Protein AF-X1R7U3-F1 (afdb_monomer)

Radius of gyration: 18.6 Å; Cα contacts (8 Å, |Δi|>4): 69; chains: 1; bounding box: 40×34×44 Å

Structure (mmCIF, N/CA/C/O backbone):
data_AF-X1R7U3-F1
#
_entry.id   AF-X1R7U3-F1
#
loop_
_atom_site.group_PDB
_atom_site.id
_atom_site.type_symbol
_atom_site.label_atom_id
_atom_site.label_alt_id
_atom_site.label_comp_id
_atom_site.label_asym_id
_atom_site.label_entity_id
_atom_site.label_seq_id
_atom_site.pdbx_PDB_ins_code
_atom_site.Cartn_x
_atom_site.Cartn_y
_atom_site.Cartn_z
_atom_site.occupancy
_atom_site.B_iso_or_equiv
_atom_site.auth_seq_id
_atom_site.auth_comp_id
_atom_site.auth_asym_id
_atom_site.auth_atom_id
_atom_site.pdbx_PDB_model_num
ATOM 1 N N . MET A 1 1 ? -15.592 11.706 8.835 1.00 80.25 1 MET A N 1
ATOM 2 C CA . MET A 1 1 ? -15.287 12.297 10.173 1.00 80.25 1 MET A CA 1
ATOM 3 C C . MET A 1 1 ? -15.200 11.174 11.202 1.00 80.25 1 MET A C 1
ATOM 5 O O . MET A 1 1 ? -16.044 10.285 11.188 1.00 80.25 1 MET A O 1
ATOM 9 N N . LEU A 1 2 ? -14.193 11.185 12.085 1.00 89.88 2 LEU A N 1
ATOM 10 C CA . LEU A 1 2 ? -14.013 10.123 13.086 1.00 89.88 2 LEU A CA 1
ATOM 11 C C . LEU A 1 2 ? -15.133 10.136 14.134 1.00 89.88 2 LEU A C 1
ATOM 13 O O . LEU A 1 2 ? -15.460 11.189 14.684 1.00 89.88 2 LEU A O 1
ATOM 17 N N . SER A 1 3 ? -15.659 8.957 14.459 1.00 93.44 3 SER A N 1
ATOM 18 C CA . SER A 1 3 ? -16.586 8.766 15.578 1.00 93.44 3 SER A CA 1
ATOM 19 C C . SER A 1 3 ? -15.886 8.976 16.922 1.00 93.44 3 SER A C 1
ATOM 21 O O . SER A 1 3 ? -14.671 8.800 17.047 1.00 93.44 3 SER A O 1
ATOM 23 N N . ASP A 1 4 ? -16.644 9.289 17.970 1.00 95.94 4 ASP A N 1
ATOM 24 C CA . ASP A 1 4 ? -16.062 9.509 19.301 1.00 95.94 4 ASP A CA 1
ATOM 25 C C . ASP A 1 4 ? -15.414 8.248 19.883 1.00 95.94 4 ASP A C 1
ATOM 27 O O . ASP A 1 4 ? -14.412 8.328 20.596 1.00 95.94 4 ASP A O 1
ATOM 31 N N . LYS A 1 5 ? -15.905 7.068 19.487 1.00 95.31 5 LYS A N 1
ATOM 32 C CA . LYS A 1 5 ? -15.263 5.785 19.786 1.00 95.31 5 LYS A CA 1
ATOM 33 C C . LYS A 1 5 ? -13.885 5.677 19.130 1.00 95.31 5 LYS A C 1
ATOM 35 O O . LYS A 1 5 ? -12.924 5.319 19.808 1.00 95.31 5 LYS A O 1
ATOM 40 N N . GLU A 1 6 ? -13.778 6.006 17.843 1.00 95.44 6 GLU A N 1
ATOM 41 C CA . GLU A 1 6 ? -12.507 5.995 17.103 1.00 95.44 6 GLU A CA 1
ATOM 42 C C . GLU A 1 6 ? -11.520 7.016 17.694 1.00 95.44 6 GLU A C 1
ATOM 44 O O . GLU A 1 6 ? -10.356 6.685 17.923 1.00 95.44 6 GLU A O 1
ATOM 49 N N . LYS A 1 7 ? -11.991 8.220 18.051 1.00 95.94 7 LYS A N 1
ATOM 50 C CA . LYS A 1 7 ? -11.176 9.233 18.747 1.00 95.94 7 LYS A CA 1
ATOM 51 C C . LYS A 1 7 ? -10.677 8.732 20.104 1.00 95.94 7 LYS A C 1
ATOM 53 O O . LYS A 1 7 ? -9.501 8.905 20.420 1.00 95.94 7 LYS A O 1
ATOM 58 N N . LYS A 1 8 ? -11.542 8.101 20.907 1.00 96.75 8 LYS A N 1
ATOM 59 C CA . LYS A 1 8 ? -11.163 7.526 22.209 1.00 96.75 8 LYS A CA 1
ATOM 60 C C . LYS A 1 8 ? -10.116 6.421 22.050 1.00 96.75 8 LYS A C 1
ATOM 62 O O . LYS A 1 8 ? -9.163 6.384 22.821 1.00 96.75 8 LYS A O 1
ATOM 67 N N . GLN A 1 9 ? -10.258 5.563 21.038 1.00 95.44 9 GLN A N 1
ATOM 68 C CA . GLN A 1 9 ? -9.269 4.526 20.729 1.00 95.44 9 GLN A CA 1
ATOM 69 C C . GLN A 1 9 ? -7.916 5.131 20.344 1.00 95.44 9 GLN A C 1
ATOM 71 O O . GLN A 1 9 ? -6.898 4.718 20.892 1.00 95.44 9 GLN A O 1
ATOM 76 N N . LEU A 1 10 ? -7.890 6.144 19.475 1.00 95.81 10 LEU A N 1
ATOM 77 C CA . LEU A 1 10 ? -6.642 6.821 19.102 1.00 95.81 10 LEU A CA 1
ATOM 78 C C . LEU A 1 10 ? -5.954 7.464 20.313 1.00 95.81 10 LEU A C 1
ATOM 80 O O . LEU A 1 10 ? -4.755 7.278 20.493 1.00 95.81 10 LEU A O 1
ATOM 84 N N . LYS A 1 11 ? -6.714 8.137 21.188 1.00 96.25 11 LYS A N 1
ATOM 85 C CA . LYS A 1 11 ? -6.190 8.729 22.434 1.00 96.25 11 LYS A CA 1
ATOM 86 C C . LYS A 1 11 ? -5.645 7.700 23.431 1.00 96.25 11 LYS A C 1
ATOM 88 O O . LYS A 1 11 ? -4.912 8.079 24.334 1.00 96.25 11 LYS A O 1
ATOM 93 N N . SER A 1 12 ? -6.020 6.426 23.305 1.00 96.25 12 SER A N 1
ATOM 94 C CA . SER A 1 12 ? -5.561 5.369 24.215 1.00 96.25 12 SER A CA 1
ATOM 95 C C . SER A 1 12 ? -4.197 4.775 23.846 1.00 96.25 12 SER A C 1
ATOM 97 O O . SER A 1 12 ? -3.618 4.058 24.661 1.00 96.25 12 SER A O 1
ATOM 99 N N . ALA A 1 13 ? -3.684 5.059 22.642 1.00 96.88 13 ALA A N 1
ATOM 100 C CA . ALA A 1 13 ? -2.376 4.585 22.203 1.00 96.88 13 ALA A CA 1
ATOM 101 C C . ALA A 1 13 ? -1.253 5.213 23.039 1.00 96.88 13 ALA A C 1
ATOM 103 O O . ALA A 1 13 ? -1.235 6.426 23.249 1.00 96.88 13 ALA A O 1
ATOM 104 N N . ARG A 1 14 ? -0.295 4.393 23.479 1.00 96.69 14 ARG A N 1
ATOM 105 C CA . ARG A 1 14 ? 0.867 4.833 24.271 1.00 96.69 14 ARG A CA 1
ATOM 106 C C . ARG A 1 14 ? 2.143 4.923 23.443 1.00 96.69 14 ARG A C 1
ATOM 108 O O . ARG A 1 14 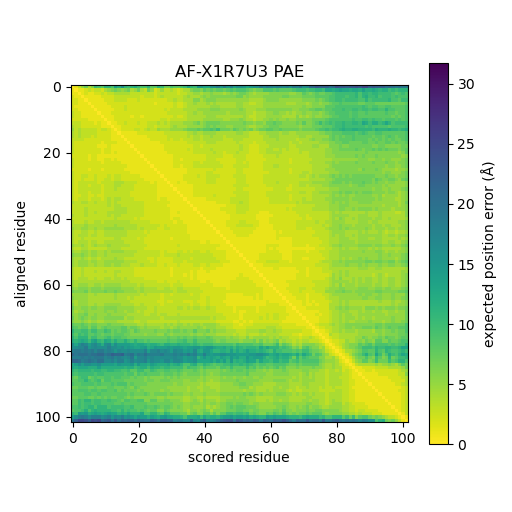? 3.100 5.564 23.861 1.00 96.69 14 ARG A O 1
ATOM 115 N N . THR A 1 15 ? 2.156 4.286 22.274 1.00 98.00 15 THR A N 1
ATOM 116 C CA . THR A 1 15 ? 3.284 4.302 21.336 1.00 98.00 15 THR A CA 1
ATOM 117 C C . THR A 1 15 ? 2.832 4.674 19.930 1.00 98.00 15 THR A C 1
ATOM 119 O O . THR A 1 15 ? 1.669 4.500 19.552 1.00 98.00 15 THR A O 1
ATOM 122 N N . ASP A 1 16 ? 3.773 5.141 19.115 1.00 97.38 16 ASP A N 1
ATOM 123 C CA . ASP A 1 16 ? 3.527 5.445 17.706 1.00 97.38 16 ASP A CA 1
ATOM 124 C C . ASP A 1 16 ? 3.076 4.197 16.921 1.00 97.38 16 ASP A C 1
ATOM 126 O O . ASP A 1 16 ? 2.206 4.278 16.052 1.00 97.38 16 ASP A O 1
ATOM 130 N N . LYS A 1 17 ? 3.615 3.022 17.263 1.00 95.69 17 LYS A N 1
ATOM 131 C CA . LYS A 1 17 ? 3.267 1.730 16.668 1.00 95.69 17 LYS A CA 1
ATOM 132 C C . LYS A 1 17 ? 1.816 1.358 16.949 1.00 95.69 17 LYS A C 1
ATOM 134 O O . L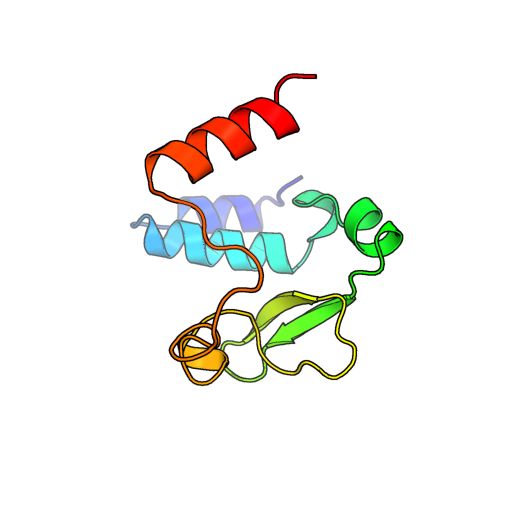YS A 1 17 ? 1.107 0.926 16.038 1.00 95.69 17 LYS A O 1
ATOM 139 N N . GLU A 1 18 ? 1.360 1.540 18.185 1.00 96.88 18 GLU A N 1
ATOM 140 C CA . GLU A 1 18 ? -0.042 1.330 18.556 1.00 96.88 18 GLU A CA 1
ATOM 141 C C . GLU A 1 18 ? -0.958 2.318 17.840 1.00 96.88 18 GLU A C 1
ATOM 143 O O . GLU A 1 18 ? -1.958 1.903 17.250 1.00 96.88 18 GLU A O 1
ATOM 148 N N . LEU A 1 19 ? -0.583 3.599 17.812 1.00 97.56 19 LEU A N 1
ATOM 149 C CA . LEU A 1 19 ? -1.352 4.643 17.141 1.00 97.56 19 LEU A CA 1
ATOM 150 C C . LEU A 1 19 ? -1.532 4.327 15.650 1.00 97.56 19 LEU A C 1
ATOM 152 O O . LEU A 1 19 ? -2.659 4.296 15.150 1.00 97.56 19 LEU A O 1
ATOM 156 N N . LYS A 1 20 ? -0.434 4.003 14.954 1.00 95.12 20 LYS A N 1
ATOM 157 C CA . LYS A 1 20 ? -0.438 3.594 13.540 1.00 95.12 20 LYS A CA 1
ATOM 158 C C . LYS A 1 20 ? -1.299 2.350 13.321 1.00 95.12 20 LYS A C 1
ATOM 160 O O . LYS A 1 20 ? -2.049 2.293 12.348 1.00 95.12 20 LYS A O 1
ATOM 165 N N . LYS A 1 21 ? -1.240 1.362 14.223 1.00 94.94 21 LYS A N 1
ATOM 166 C CA . LYS A 1 21 ? -2.055 0.137 14.137 1.00 94.94 21 LYS A CA 1
ATOM 167 C C . LYS A 1 21 ? -3.552 0.434 14.267 1.00 94.94 21 LYS A C 1
ATOM 169 O O . LYS A 1 21 ? -4.340 -0.076 13.468 1.00 94.94 21 LYS A O 1
ATOM 174 N N . ILE A 1 22 ? -3.945 1.262 15.237 1.00 96.19 22 ILE A N 1
ATOM 175 C CA . ILE A 1 22 ? -5.344 1.671 15.437 1.00 96.19 22 ILE A CA 1
ATOM 176 C C . ILE A 1 22 ? -5.832 2.457 14.221 1.00 96.19 22 ILE A C 1
ATOM 178 O O . ILE A 1 22 ? -6.859 2.108 13.635 1.00 96.19 22 ILE A O 1
ATOM 182 N N . PHE A 1 23 ? -5.069 3.463 13.790 1.00 95.81 23 PHE A N 1
ATOM 183 C CA . PHE A 1 23 ? -5.440 4.291 12.648 1.00 95.81 23 PHE A CA 1
ATOM 184 C C . PHE A 1 23 ? -5.543 3.481 11.351 1.00 95.81 23 PHE A C 1
ATOM 186 O O . PHE A 1 23 ? -6.517 3.627 10.617 1.00 95.81 23 PHE A O 1
ATOM 193 N N . LYS A 1 24 ? -4.619 2.540 11.109 1.00 93.75 24 LYS A N 1
ATOM 194 C CA . LYS A 1 24 ? -4.689 1.620 9.962 1.00 93.75 24 LYS A CA 1
ATOM 195 C C . LYS A 1 24 ? -6.000 0.833 9.942 1.00 93.75 24 LYS A C 1
ATOM 197 O O . LYS A 1 24 ? -6.584 0.670 8.873 1.00 93.75 24 LYS A O 1
ATOM 202 N N . SER A 1 25 ? -6.475 0.359 11.096 1.00 94.31 25 SER A N 1
ATOM 203 C CA . SER A 1 25 ? -7.758 -0.351 11.206 1.00 94.31 25 SER A CA 1
ATOM 204 C C . SER A 1 25 ? -8.943 0.553 10.853 1.00 94.31 25 SER A C 1
ATOM 206 O O . SER A 1 25 ? -9.811 0.153 10.079 1.00 94.31 25 SER A O 1
ATOM 208 N N . ILE A 1 26 ? -8.946 1.790 11.356 1.00 95.31 26 ILE A N 1
ATOM 209 C CA . ILE A 1 26 ? -9.982 2.792 11.060 1.00 95.31 26 ILE A CA 1
ATOM 210 C C . ILE A 1 26 ? -10.010 3.107 9.559 1.00 95.31 26 ILE A C 1
ATOM 212 O O . ILE A 1 26 ? -11.040 2.923 8.908 1.00 95.31 26 ILE A O 1
ATOM 216 N N . ALA A 1 27 ? -8.863 3.489 8.994 1.00 95.25 27 ALA A N 1
ATOM 217 C CA . ALA A 1 27 ? -8.744 3.841 7.582 1.00 95.25 27 ALA A CA 1
ATOM 218 C C . ALA A 1 27 ? -9.076 2.660 6.655 1.00 95.25 27 ALA A C 1
ATOM 220 O O . ALA A 1 27 ? -9.648 2.838 5.583 1.00 95.25 27 ALA A O 1
ATOM 221 N N . SER A 1 28 ? -8.795 1.428 7.088 1.00 94.12 28 SER A N 1
ATOM 222 C CA . SER A 1 28 ? -9.150 0.226 6.326 1.00 94.12 28 SER A CA 1
ATOM 223 C C . SER A 1 28 ? -10.659 -0.023 6.249 1.00 94.12 28 SER A C 1
ATOM 225 O O . SER A 1 28 ? -11.112 -0.604 5.261 1.00 94.12 28 SER A O 1
ATOM 227 N N . LYS A 1 29 ? -11.440 0.395 7.252 1.00 94.25 29 LYS A N 1
ATOM 228 C CA . LYS A 1 29 ? -12.905 0.236 7.250 1.00 94.25 29 LYS A CA 1
ATOM 229 C C . LYS A 1 29 ? -13.605 1.261 6.365 1.00 94.25 29 LYS A C 1
ATOM 231 O O . LYS A 1 29 ? -14.640 0.942 5.793 1.00 94.25 29 LYS A O 1
ATOM 236 N N . LYS A 1 30 ? -13.043 2.466 6.252 1.00 94.88 30 LYS A N 1
ATOM 237 C CA . LYS A 1 30 ? -13.637 3.599 5.527 1.00 94.88 30 LYS A CA 1
ATOM 238 C C . LYS A 1 30 ? -12.648 4.169 4.499 1.00 94.88 30 LYS A C 1
ATOM 240 O O . LYS A 1 30 ? -12.287 5.334 4.601 1.00 94.88 30 LYS A O 1
ATOM 245 N N . PRO A 1 31 ? -12.149 3.370 3.540 1.00 95.75 31 PRO A N 1
ATOM 246 C CA . PRO A 1 31 ? -11.031 3.779 2.686 1.00 95.75 31 PRO A CA 1
ATOM 247 C C . PRO A 1 31 ? -11.336 5.034 1.856 1.00 95.75 31 PRO A C 1
ATOM 249 O O . PRO A 1 31 ? -10.439 5.843 1.656 1.00 95.75 31 PRO A O 1
ATOM 252 N N . ASP A 1 32 ? -12.591 5.220 1.448 1.00 96.19 32 ASP A N 1
ATOM 253 C CA . ASP A 1 32 ? -13.057 6.362 0.654 1.00 96.19 32 ASP A CA 1
ATOM 254 C C . ASP A 1 32 ? -12.976 7.696 1.428 1.00 96.19 32 ASP A C 1
ATOM 256 O O . ASP A 1 32 ? -12.920 8.753 0.814 1.00 96.19 32 ASP A O 1
ATOM 260 N N . GLU A 1 33 ? -12.908 7.672 2.768 1.00 95.94 33 GLU A N 1
ATOM 261 C CA . GLU A 1 33 ? -12.701 8.884 3.581 1.00 95.94 33 GLU A CA 1
ATOM 262 C C . GLU A 1 33 ? -11.221 9.284 3.714 1.00 95.94 33 GLU A C 1
ATOM 264 O O . GLU A 1 33 ? -10.930 10.401 4.137 1.00 95.94 33 GLU A O 1
ATOM 269 N N . PHE A 1 34 ? -10.281 8.381 3.412 1.00 95.50 34 PHE A N 1
ATOM 270 C CA . PHE A 1 34 ? -8.848 8.582 3.688 1.00 95.50 34 PHE A CA 1
ATOM 271 C C . PHE A 1 34 ? -7.955 8.496 2.449 1.00 95.50 34 PHE A C 1
ATOM 273 O O . PHE A 1 34 ? -6.796 8.902 2.509 1.00 95.50 34 PHE A O 1
ATOM 280 N N . PHE A 1 35 ? -8.458 7.942 1.349 1.00 95.44 35 PHE A N 1
ATOM 281 C CA . PHE A 1 35 ? -7.698 7.701 0.129 1.00 95.44 35 PHE A CA 1
ATOM 282 C C . PHE A 1 35 ? -8.535 8.072 -1.105 1.00 95.44 35 PHE A C 1
ATOM 284 O O . PHE A 1 35 ? -9.760 7.971 -1.047 1.00 95.44 35 PHE A O 1
ATOM 291 N N . PRO A 1 36 ? -7.894 8.423 -2.237 1.00 96.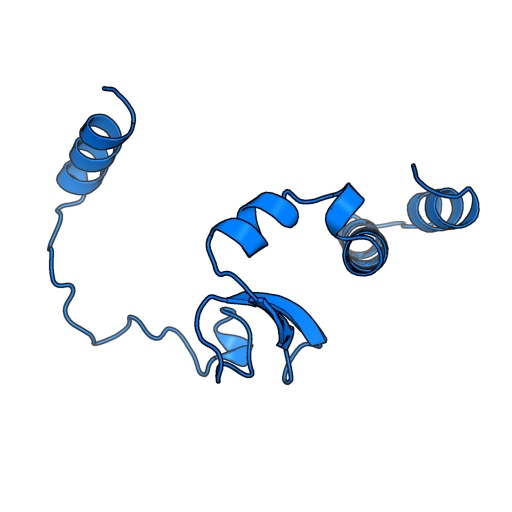75 36 PRO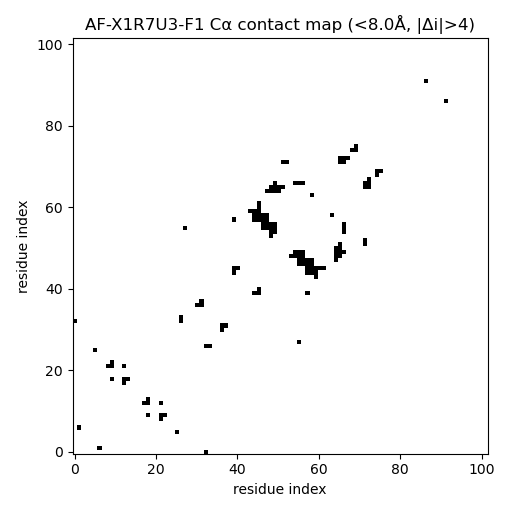 A N 1
ATOM 292 C CA . PRO A 1 36 ? -8.563 8.718 -3.509 1.00 96.75 36 PRO A CA 1
ATOM 293 C C . PRO A 1 36 ? -9.032 7.422 -4.189 1.00 96.75 36 PRO A C 1
ATOM 295 O O . PRO A 1 36 ? -8.510 6.966 -5.209 1.00 96.75 36 PRO A O 1
ATOM 298 N N . THR A 1 37 ? -9.954 6.716 -3.543 1.00 97.50 37 THR A N 1
ATOM 299 C CA . THR A 1 37 ? -10.368 5.378 -3.971 1.00 97.50 37 THR A CA 1
ATOM 300 C C . THR A 1 37 ? -11.165 5.404 -5.262 1.00 97.50 37 THR A C 1
ATOM 302 O O . THR A 1 37 ? -11.124 4.427 -6.010 1.00 97.50 37 THR A O 1
ATOM 305 N N . GLN A 1 38 ? -11.862 6.505 -5.543 1.00 97.81 38 GLN A N 1
ATOM 306 C CA . GLN A 1 38 ? -12.591 6.663 -6.788 1.00 97.81 38 GLN A CA 1
ATOM 307 C C . GLN A 1 38 ? -11.631 6.789 -7.969 1.00 97.81 38 GLN A C 1
ATOM 309 O O . GLN A 1 38 ? -11.804 6.096 -8.968 1.00 97.81 38 GLN A O 1
ATOM 314 N N . GLU A 1 39 ? -10.575 7.583 -7.827 1.00 98.25 39 GLU A N 1
ATOM 315 C CA . GLU A 1 39 ? -9.515 7.730 -8.821 1.00 98.25 39 GLU A CA 1
ATOM 316 C C . GLU A 1 39 ? -8.807 6.394 -9.047 1.00 98.25 39 GLU A C 1
ATOM 318 O O . GLU A 1 39 ? -8.626 5.978 -10.188 1.00 98.25 39 GLU A O 1
ATOM 323 N N . LEU A 1 40 ? -8.481 5.664 -7.974 1.00 98.12 40 LEU A N 1
ATOM 324 C CA . LEU A 1 40 ? -7.886 4.328 -8.079 1.00 98.12 40 LEU A CA 1
ATOM 325 C C . LEU A 1 40 ? -8.782 3.365 -8.869 1.00 98.12 40 LEU A C 1
ATOM 327 O O . LEU A 1 40 ? -8.296 2.678 -9.769 1.00 98.12 40 LEU A O 1
ATOM 331 N N . ARG A 1 41 ? -10.088 3.339 -8.579 1.00 98.06 41 ARG A N 1
ATOM 332 C CA . ARG A 1 41 ? -11.059 2.526 -9.328 1.00 98.06 41 ARG A CA 1
ATOM 333 C C . ARG A 1 41 ? -11.139 2.951 -10.795 1.00 98.06 41 ARG A C 1
ATOM 335 O O . ARG A 1 41 ? -11.107 2.086 -11.666 1.00 98.06 41 ARG A O 1
ATOM 342 N N . ASN A 1 42 ? -11.176 4.255 -11.070 1.00 98.31 42 ASN A N 1
ATOM 343 C CA . ASN A 1 42 ? -11.204 4.803 -12.431 1.00 98.31 42 ASN A CA 1
ATOM 344 C C . ASN A 1 42 ? -9.930 4.447 -13.220 1.00 98.31 42 ASN A C 1
ATOM 346 O O . ASN A 1 42 ? -10.000 4.189 -14.417 1.00 98.31 42 ASN A O 1
ATOM 350 N N . LEU A 1 43 ? -8.781 4.359 -12.544 1.00 98.12 43 LEU A N 1
ATOM 351 C CA . LEU A 1 43 ? -7.505 3.901 -13.105 1.00 98.12 43 LEU A CA 1
ATOM 352 C C . LEU A 1 43 ? -7.402 2.364 -13.229 1.00 98.12 43 LEU A C 1
ATOM 354 O O . LEU A 1 43 ? -6.343 1.841 -13.572 1.00 98.12 43 LEU A O 1
ATOM 358 N N . GLY A 1 44 ? -8.475 1.622 -12.935 1.00 98.06 44 GLY A N 1
ATOM 359 C CA . GLY A 1 44 ? -8.530 0.163 -13.071 1.00 98.06 44 GLY A CA 1
ATOM 360 C C . GLY A 1 44 ? -7.919 -0.616 -11.904 1.00 98.06 44 GLY A C 1
ATOM 361 O O . GLY A 1 44 ? -7.714 -1.828 -12.011 1.00 98.06 44 GLY A O 1
ATOM 362 N N . TYR A 1 45 ? -7.627 0.039 -10.779 1.00 98.31 45 TYR A N 1
ATOM 363 C CA . TYR A 1 45 ? -7.165 -0.656 -9.583 1.00 98.31 45 TYR A CA 1
ATOM 364 C C . TYR A 1 45 ? -8.326 -1.314 -8.840 1.00 98.31 45 TYR A C 1
ATOM 366 O O . TYR A 1 45 ? -9.397 -0.744 -8.635 1.00 98.31 45 TYR A O 1
ATOM 374 N N . ILE A 1 46 ? -8.056 -2.514 -8.343 1.00 97.88 46 ILE A N 1
ATOM 375 C CA . ILE A 1 46 ? -8.966 -3.327 -7.548 1.00 97.88 46 ILE A CA 1
ATOM 376 C C . ILE A 1 46 ? -8.406 -3.407 -6.132 1.00 97.88 46 ILE A C 1
ATOM 378 O O . ILE A 1 46 ? -7.230 -3.727 -5.927 1.00 97.88 46 ILE A O 1
ATOM 382 N N . ARG A 1 47 ? -9.254 -3.134 -5.140 1.00 97.56 47 ARG A N 1
ATOM 383 C CA . ARG A 1 47 ? -8.906 -3.300 -3.729 1.00 97.56 47 ARG A CA 1
ATOM 384 C C . ARG A 1 47 ? -9.052 -4.765 -3.330 1.00 97.56 47 ARG A C 1
ATOM 386 O O . ARG A 1 47 ? -10.129 -5.337 -3.472 1.00 97.56 47 ARG A O 1
ATOM 393 N N . LYS A 1 48 ? -7.991 -5.363 -2.793 1.00 97.62 48 LYS A N 1
ATOM 394 C CA . LYS A 1 48 ? -7.954 -6.761 -2.341 1.00 97.62 48 LYS A CA 1
ATOM 395 C C . LYS A 1 48 ? -7.456 -6.859 -0.902 1.00 97.62 48 LYS A C 1
ATOM 397 O O . LYS A 1 48 ? -6.879 -5.913 -0.366 1.00 97.62 48 LYS A O 1
ATOM 402 N N . HIS A 1 49 ? -7.689 -8.009 -0.282 1.00 97.19 49 HIS A N 1
ATOM 403 C CA . HIS A 1 49 ? -7.205 -8.351 1.051 1.00 97.19 49 HIS A CA 1
ATOM 404 C C . HIS A 1 49 ? -6.078 -9.379 0.922 1.00 97.19 49 HIS A C 1
ATOM 406 O O . HIS A 1 49 ? -6.254 -10.401 0.265 1.00 97.19 49 HIS A O 1
ATOM 412 N N . CYS A 1 50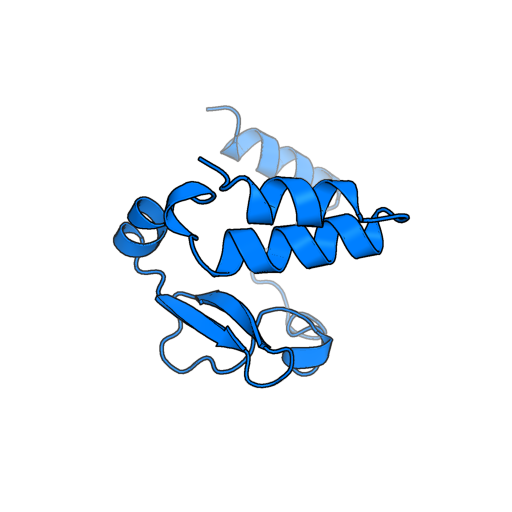 ? -4.908 -9.089 1.490 1.00 97.56 50 CYS A N 1
ATOM 413 C CA . CYS A 1 50 ? -3.741 -9.964 1.397 1.00 97.56 50 CYS A CA 1
ATOM 414 C C . CYS A 1 50 ? -3.962 -11.254 2.195 1.00 97.56 50 CYS A C 1
ATOM 416 O O . CYS A 1 50 ? -4.214 -11.187 3.397 1.00 97.56 50 CYS A O 1
ATOM 418 N N . GLU A 1 51 ? -3.786 -12.411 1.558 1.00 97.94 51 GLU A N 1
ATOM 419 C CA . GLU A 1 51 ? -3.918 -13.723 2.215 1.00 97.94 51 GLU A CA 1
ATOM 420 C C . GLU A 1 51 ? -2.833 -13.982 3.282 1.00 97.94 51 GLU A C 1
ATOM 422 O O . GLU A 1 51 ? -3.066 -14.732 4.221 1.00 97.94 51 GLU A O 1
ATOM 427 N N . CYS A 1 52 ? -1.667 -13.329 3.187 1.00 97.50 52 CYS A N 1
ATOM 428 C CA . CYS A 1 52 ? -0.552 -13.521 4.123 1.00 97.50 52 CYS A CA 1
ATOM 429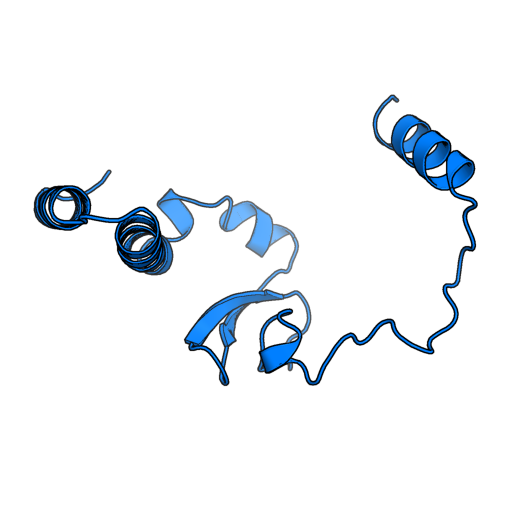 C C . CYS A 1 52 ? -0.645 -12.621 5.369 1.00 97.50 52 CYS A C 1
ATOM 431 O O . CYS A 1 52 ? -0.556 -13.095 6.497 1.00 97.50 52 CYS A O 1
ATOM 433 N N . CYS A 1 53 ? -0.827 -11.308 5.185 1.00 94.88 53 CYS A N 1
ATOM 434 C CA . CYS A 1 53 ? -0.740 -10.331 6.281 1.00 94.88 53 CYS A CA 1
ATOM 435 C C . CYS A 1 53 ? -2.060 -9.621 6.603 1.00 94.88 53 CYS A C 1
ATOM 437 O O . CYS A 1 53 ? -2.081 -8.714 7.436 1.00 94.88 53 CYS A O 1
ATOM 439 N N . SER A 1 54 ? -3.152 -9.985 5.922 1.00 94.44 54 SER A N 1
ATOM 440 C CA . SER A 1 54 ? -4.482 -9.376 6.081 1.00 94.44 54 SER A CA 1
ATOM 441 C C . SER A 1 54 ? -4.545 -7.860 5.832 1.00 94.44 54 SER A C 1
ATOM 443 O O . SER A 1 54 ? -5.512 -7.182 6.175 1.00 94.44 54 SER A O 1
ATOM 445 N N . ALA A 1 55 ? -3.507 -7.272 5.234 1.00 94.12 55 ALA A N 1
ATOM 446 C CA . ALA A 1 55 ? -3.545 -5.878 4.820 1.00 94.12 55 ALA A CA 1
ATOM 447 C C . ALA A 1 55 ? -4.388 -5.726 3.548 1.00 94.12 55 ALA A C 1
ATOM 449 O O . ALA A 1 55 ? -4.266 -6.518 2.612 1.00 94.12 55 ALA A O 1
ATOM 450 N N . TYR A 1 56 ? -5.190 -4.664 3.484 1.00 96.75 56 TYR A N 1
ATOM 451 C CA . TYR A 1 56 ? -5.787 -4.236 2.224 1.00 96.75 56 TYR A CA 1
ATOM 452 C C . TYR A 1 56 ? -4.717 -3.638 1.310 1.00 96.75 56 TYR A C 1
ATOM 454 O O . TYR A 1 56 ? -3.844 -2.902 1.773 1.00 96.75 56 TYR A O 1
ATOM 462 N N . PHE A 1 57 ? -4.801 -3.927 0.017 1.00 96.94 57 PHE A N 1
ATOM 463 C CA . PHE A 1 57 ? -3.910 -3.380 -1.002 1.00 96.94 57 PHE A CA 1
ATOM 464 C C . PHE A 1 57 ? -4.669 -3.137 -2.307 1.00 96.94 57 PHE A C 1
ATOM 466 O O . PHE A 1 57 ? -5.740 -3.702 -2.523 1.00 96.94 57 PHE A O 1
ATOM 473 N N . TRP A 1 58 ? -4.113 -2.293 -3.168 1.00 97.50 58 TRP A N 1
ATOM 474 C CA . TRP A 1 58 ? -4.661 -1.997 -4.488 1.00 97.50 58 TRP A CA 1
ATOM 475 C C . TRP A 1 58 ? -3.784 -2.629 -5.562 1.00 97.50 58 TRP A C 1
ATOM 477 O O . TRP A 1 58 ? -2.557 -2.624 -5.455 1.00 97.50 58 TRP A O 1
ATOM 487 N N . THR A 1 59 ? -4.401 -3.207 -6.586 1.00 97.81 59 THR A N 1
ATOM 488 C CA . THR A 1 59 ? -3.678 -3.836 -7.692 1.00 97.81 59 THR A CA 1
ATOM 489 C C . THR A 1 59 ? -4.495 -3.795 -8.973 1.00 97.81 59 THR A C 1
ATOM 491 O O . THR A 1 59 ? -5.714 -3.913 -8.934 1.00 97.81 59 THR A O 1
ATOM 494 N N . THR A 1 60 ? -3.825 -3.676 -10.113 1.00 97.81 60 THR A N 1
ATOM 495 C CA . THR A 1 60 ? -4.426 -3.882 -11.439 1.00 97.81 60 THR A CA 1
ATOM 496 C C . THR A 1 60 ? -4.423 -5.363 -11.853 1.00 97.81 60 THR A C 1
ATOM 498 O O . THR A 1 60 ? -5.062 -5.741 -12.830 1.00 97.81 60 THR A O 1
ATOM 501 N N . ILE A 1 61 ? -3.729 -6.233 -11.104 1.00 97.31 61 ILE A N 1
ATOM 502 C CA . ILE A 1 61 ? -3.588 -7.663 -11.406 1.00 97.31 61 ILE A CA 1
ATOM 503 C C . ILE A 1 61 ? -4.720 -8.439 -10.726 1.00 97.31 61 ILE A C 1
ATOM 505 O O . ILE A 1 61 ? -4.695 -8.657 -9.511 1.00 97.31 61 ILE A O 1
ATOM 509 N N . LYS A 1 62 ? -5.699 -8.897 -11.516 1.00 96.31 62 LYS A N 1
ATOM 510 C CA . LYS A 1 62 ? -6.907 -9.584 -11.021 1.00 96.31 62 LYS A CA 1
ATOM 511 C C . LYS A 1 62 ? -6.598 -10.803 -10.154 1.00 96.31 62 LYS A C 1
ATOM 513 O O . LYS A 1 62 ? -7.192 -10.938 -9.087 1.00 96.31 62 LYS A O 1
ATOM 518 N N . ASP A 1 63 ? -5.616 -11.616 -10.530 1.00 96.88 63 ASP A N 1
ATOM 519 C CA . ASP A 1 63 ? -5.318 -12.883 -9.843 1.00 96.88 63 ASP A CA 1
ATOM 520 C C . ASP A 1 63 ? -4.330 -12.744 -8.679 1.00 96.88 63 ASP A C 1
ATOM 522 O O . ASP A 1 63 ? -4.020 -13.714 -7.989 1.00 96.88 63 ASP A O 1
ATOM 526 N N . ARG A 1 64 ? -3.846 -11.529 -8.394 1.00 96.44 64 ARG A N 1
ATOM 527 C CA . ARG A 1 64 ? -2.884 -11.311 -7.310 1.00 96.44 64 ARG A CA 1
ATOM 528 C C . ARG A 1 64 ? -3.533 -11.540 -5.942 1.00 96.44 64 ARG A C 1
ATOM 530 O O . ARG A 1 64 ? -4.494 -10.858 -5.593 1.00 96.44 64 ARG A O 1
ATOM 537 N N . LYS A 1 65 ? -2.992 -12.473 -5.156 1.00 97.44 65 LYS A N 1
ATOM 538 C CA . LYS A 1 65 ? -3.520 -12.875 -3.833 1.00 97.44 65 LYS A CA 1
ATOM 539 C C . LYS A 1 65 ? -2.835 -12.197 -2.640 1.00 97.44 65 LYS A C 1
ATOM 541 O O . LYS A 1 65 ? -3.415 -12.049 -1.567 1.00 97.44 65 LYS A O 1
ATOM 546 N N . VAL A 1 66 ? -1.601 -11.742 -2.840 1.00 97.81 66 VAL A N 1
ATOM 547 C CA . VAL A 1 66 ? -0.746 -11.155 -1.800 1.00 97.81 66 VAL A CA 1
ATOM 548 C C . VAL A 1 66 ? -0.341 -9.725 -2.146 1.00 97.81 66 VAL A C 1
ATOM 550 O O . VAL A 1 66 ? -0.303 -9.341 -3.318 1.00 97.81 66 VAL A O 1
ATOM 553 N N . CYS A 1 67 ? -0.022 -8.923 -1.131 1.00 96.38 67 CYS A N 1
ATOM 554 C CA . CYS A 1 67 ? 0.417 -7.541 -1.317 1.00 96.38 67 CYS A CA 1
ATOM 555 C C . CYS A 1 67 ? 1.837 -7.449 -1.924 1.00 96.38 67 CYS A C 1
ATOM 557 O O . CYS A 1 67 ? 2.405 -8.433 -2.401 1.00 96.38 67 CYS A O 1
ATOM 559 N N . GLY A 1 68 ? 2.392 -6.236 -1.982 1.00 93.00 68 GLY A N 1
ATOM 560 C CA . GLY A 1 68 ? 3.742 -5.960 -2.495 1.00 93.00 68 GLY A CA 1
ATOM 561 C C . GLY A 1 68 ? 4.875 -6.174 -1.496 1.00 93.00 68 GLY A C 1
ATOM 562 O O . GLY A 1 68 ? 6.030 -6.022 -1.872 1.00 93.00 68 GLY A O 1
ATOM 563 N N . ASP A 1 69 ? 4.562 -6.504 -0.243 1.00 95.12 69 ASP A N 1
ATOM 564 C CA . ASP A 1 69 ? 5.584 -6.696 0.780 1.00 95.12 69 ASP A CA 1
ATOM 565 C C . ASP A 1 69 ? 6.434 -7.943 0.463 1.00 95.12 69 ASP A C 1
ATOM 567 O O . ASP A 1 69 ? 5.858 -8.992 0.139 1.00 95.12 69 ASP A O 1
ATOM 571 N N . PRO A 1 70 ? 7.776 -7.875 0.540 1.00 94.12 70 PRO A N 1
ATOM 572 C CA . PRO A 1 70 ? 8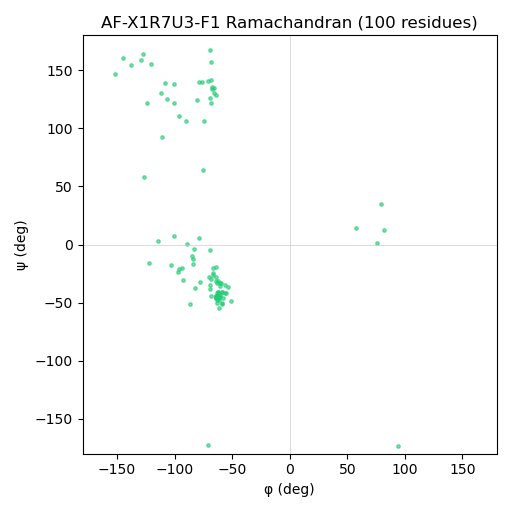.644 -9.020 0.271 1.00 94.12 70 PRO A CA 1
ATOM 573 C C . PRO A 1 70 ? 8.324 -10.244 1.135 1.00 94.12 70 PRO A C 1
ATOM 575 O O . PRO A 1 70 ? 8.385 -11.365 0.633 1.00 94.12 70 PRO A O 1
ATOM 578 N N . ALA A 1 71 ? 7.908 -10.056 2.392 1.00 95.50 71 ALA A N 1
ATOM 579 C CA . ALA A 1 71 ? 7.536 -11.166 3.269 1.00 95.50 71 ALA A CA 1
ATOM 580 C C . ALA A 1 71 ? 6.264 -11.889 2.792 1.00 95.50 71 ALA A C 1
ATOM 582 O O . ALA A 1 71 ? 6.096 -13.075 3.051 1.00 95.50 71 ALA A O 1
ATOM 583 N N . CYS A 1 72 ? 5.379 -11.195 2.067 1.00 96.25 72 CYS A N 1
ATOM 584 C CA . CYS A 1 72 ? 4.149 -11.771 1.513 1.00 96.25 72 CYS A CA 1
ATOM 585 C C . CYS A 1 72 ? 4.323 -12.288 0.077 1.00 96.25 72 CYS A C 1
ATOM 587 O O . CYS A 1 72 ? 3.614 -13.197 -0.340 1.00 96.25 72 CYS A O 1
ATOM 589 N N . SER A 1 73 ? 5.216 -11.673 -0.700 1.00 93.00 73 SER A N 1
ATOM 590 C CA . SER A 1 73 ? 5.367 -11.899 -2.145 1.00 93.00 73 SER A CA 1
ATOM 591 C C . SER A 1 73 ? 6.531 -12.821 -2.523 1.00 93.00 73 SER A C 1
ATOM 593 O O . SER A 1 73 ? 6.811 -12.985 -3.709 1.00 93.00 73 SER A O 1
ATOM 595 N N . GLY A 1 74 ? 7.193 -13.438 -1.539 1.00 91.31 74 GLY A N 1
ATOM 596 C CA . GLY A 1 74 ? 8.291 -14.381 -1.774 1.00 91.31 74 GLY A CA 1
ATOM 597 C C . GLY A 1 74 ? 9.631 -13.703 -2.076 1.00 91.31 74 GLY A C 1
ATOM 598 O O . GLY A 1 74 ? 10.406 -14.211 -2.880 1.00 91.31 74 GLY A O 1
ATOM 599 N N . GLY A 1 75 ? 9.897 -12.550 -1.458 1.00 91.44 75 GLY A N 1
ATOM 600 C CA . GLY A 1 75 ? 11.136 -11.786 -1.608 1.00 91.44 75 GLY A CA 1
ATOM 601 C C . GLY A 1 75 ? 11.080 -10.682 -2.669 1.00 91.44 75 GLY A C 1
ATOM 602 O O . GLY A 1 75 ? 10.032 -10.362 -3.233 1.00 91.44 75 GLY A O 1
ATOM 603 N N . PHE A 1 76 ? 12.232 -10.059 -2.931 1.00 89.69 76 PHE A N 1
ATOM 604 C CA . PHE A 1 76 ? 12.352 -8.989 -3.921 1.00 89.69 76 PHE A CA 1
ATOM 605 C C . PHE A 1 76 ? 12.313 -9.546 -5.347 1.00 89.69 76 PHE A C 1
ATOM 607 O O . PHE A 1 76 ? 13.295 -10.082 -5.852 1.00 89.69 76 PHE A O 1
ATOM 614 N N . GLN A 1 77 ? 11.194 -9.332 -6.036 1.00 83.69 77 GLN A N 1
ATOM 615 C CA . GLN A 1 77 ? 10.950 -9.836 -7.396 1.00 83.69 77 GLN A CA 1
ATOM 616 C C . GLN A 1 77 ? 11.801 -9.173 -8.500 1.00 83.69 77 GLN A C 1
ATOM 618 O O . GLN A 1 77 ? 11.703 -9.572 -9.663 1.00 83.69 77 GLN A O 1
ATOM 623 N N . VAL A 1 78 ? 12.599 -8.160 -8.142 1.00 84.12 78 VAL A N 1
ATOM 624 C CA . VAL A 1 78 ? 13.515 -7.424 -9.033 1.00 84.12 78 VAL A CA 1
ATOM 625 C C . VAL A 1 78 ? 14.937 -7.992 -9.030 1.00 84.12 78 VAL A C 1
ATOM 627 O O . VAL A 1 78 ? 15.692 -7.745 -9.967 1.00 84.12 78 VAL A O 1
ATOM 630 N N . ALA A 1 79 ? 15.320 -8.753 -8.000 1.00 80.38 79 ALA A N 1
ATOM 631 C CA . ALA A 1 79 ? 16.665 -9.305 -7.901 1.00 80.38 79 ALA A CA 1
ATOM 632 C C . ALA A 1 79 ? 16.906 -10.333 -9.020 1.00 80.38 79 ALA A C 1
ATOM 634 O O . ALA A 1 79 ? 16.081 -11.214 -9.254 1.00 80.38 79 ALA A O 1
ATOM 635 N N . GLY A 1 80 ? 18.028 -10.203 -9.733 1.00 76.06 80 GLY A N 1
ATOM 636 C CA . GLY A 1 80 ? 18.409 -11.119 -10.815 1.00 76.06 80 GLY A CA 1
ATOM 637 C C . GLY A 1 80 ? 17.653 -10.937 -12.137 1.00 76.06 80 GLY A C 1
ATOM 638 O O . GLY A 1 80 ? 17.941 -11.659 -13.088 1.00 76.06 80 GLY A O 1
ATOM 639 N N . LYS A 1 81 ? 16.728 -9.972 -12.241 1.00 80.38 81 LYS A N 1
ATOM 640 C CA . LYS A 1 81 ? 16.064 -9.635 -13.509 1.00 80.38 81 LYS A CA 1
ATOM 641 C C . LYS A 1 81 ? 16.709 -8.387 -14.119 1.00 80.38 81 LYS A C 1
ATOM 643 O O . LYS A 1 81 ? 16.727 -7.346 -13.461 1.00 80.38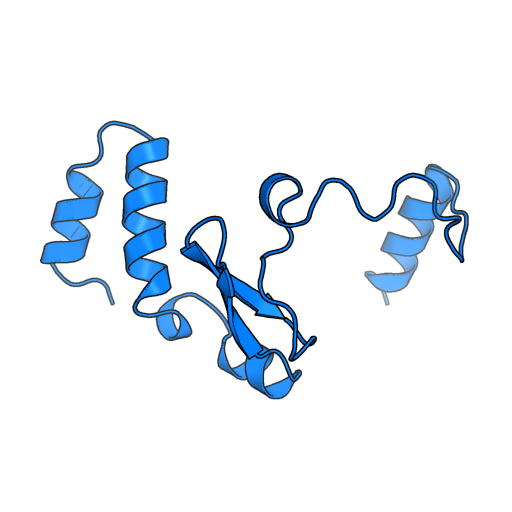 81 LYS A O 1
ATOM 648 N N . PRO A 1 82 ? 17.246 -8.454 -15.351 1.00 76.44 82 PRO A N 1
ATOM 649 C CA . PRO A 1 82 ? 17.823 -7.281 -15.992 1.00 76.44 82 PRO A CA 1
ATOM 650 C C . PRO A 1 82 ? 16.734 -6.229 -16.228 1.00 76.44 82 PRO A C 1
ATOM 652 O O . PRO A 1 82 ? 15.678 -6.524 -16.784 1.00 76.44 82 PRO A O 1
ATOM 655 N N . LEU A 1 83 ? 16.995 -4.995 -15.793 1.00 80.31 83 LEU A N 1
ATOM 656 C CA . LEU A 1 83 ? 16.133 -3.856 -16.097 1.00 80.31 83 LEU A CA 1
ATOM 657 C C . LEU A 1 83 ? 16.225 -3.527 -17.590 1.00 80.31 83 LEU A C 1
ATOM 659 O O . LEU A 1 83 ? 17.312 -3.559 -18.170 1.00 80.31 83 LEU A O 1
ATOM 663 N N . THR A 1 84 ? 15.093 -3.164 -18.191 1.00 82.44 84 THR A N 1
ATOM 664 C CA . THR A 1 84 ? 15.012 -2.732 -19.595 1.00 82.44 84 THR A CA 1
ATOM 665 C C . THR A 1 84 ? 15.779 -1.436 -19.852 1.00 82.44 84 THR A C 1
ATOM 667 O O . THR A 1 84 ? 16.353 -1.267 -20.922 1.00 82.44 84 THR A O 1
ATOM 670 N N . HIS A 1 85 ? 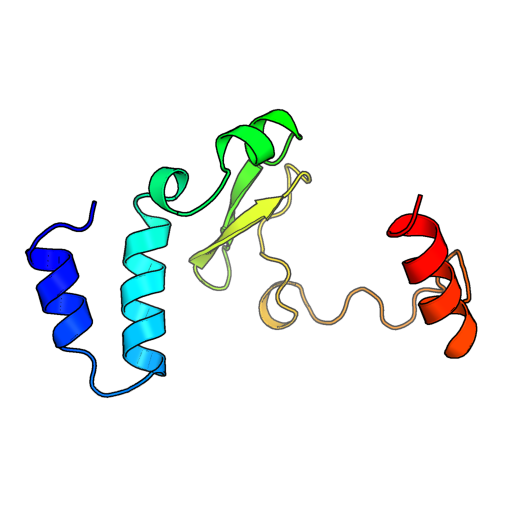15.856 -0.552 -18.853 1.00 84.75 85 HIS A N 1
ATOM 671 C CA . HIS A 1 85 ? 16.606 0.698 -18.919 1.00 84.75 85 HIS A CA 1
ATOM 672 C C . HIS A 1 85 ? 17.618 0.762 -17.778 1.00 84.75 85 HIS A C 1
ATOM 674 O O . HIS A 1 85 ? 17.257 0.692 -16.603 1.00 84.75 85 HIS A O 1
ATOM 680 N N . LYS A 1 86 ? 18.898 0.898 -18.129 1.00 89.00 86 LYS A N 1
ATOM 681 C CA . LYS A 1 86 ? 19.981 1.083 -17.163 1.00 89.00 86 LYS A CA 1
ATOM 682 C C . LYS A 1 86 ? 20.263 2.571 -17.032 1.00 89.00 86 LYS A C 1
ATOM 684 O O . LYS A 1 86 ? 20.775 3.186 -17.961 1.00 89.00 86 LYS A O 1
ATOM 689 N N . LEU A 1 87 ? 19.927 3.133 -15.879 1.00 91.69 87 LEU A N 1
ATOM 690 C CA . LEU A 1 87 ? 20.278 4.503 -15.529 1.00 91.69 87 LEU A CA 1
ATOM 691 C C . LEU A 1 87 ? 21.494 4.483 -14.604 1.00 91.69 87 LEU A C 1
ATOM 693 O O . LEU A 1 87 ? 21.585 3.650 -13.702 1.00 91.69 87 LEU A O 1
ATOM 697 N N . SER A 1 88 ? 22.433 5.401 -14.833 1.00 94.44 88 SER A N 1
ATOM 698 C CA . SER A 1 88 ? 23.466 5.704 -13.844 1.00 94.44 88 SER A CA 1
ATOM 699 C C . SER A 1 88 ? 22.839 6.418 -12.645 1.00 94.44 88 SER A C 1
ATOM 701 O O . SER A 1 88 ? 21.710 6.903 -12.727 1.00 94.44 88 SER A O 1
ATOM 703 N N . TYR A 1 89 ? 23.586 6.543 -11.547 1.00 95.19 89 TYR A N 1
ATOM 704 C CA . TYR A 1 89 ? 23.139 7.308 -10.381 1.00 95.19 89 TYR A CA 1
ATOM 705 C C . TYR A 1 89 ? 22.667 8.723 -10.762 1.00 95.19 89 TYR A C 1
ATOM 707 O O . TYR A 1 89 ? 21.561 9.119 -10.412 1.00 95.19 89 TYR A O 1
ATOM 715 N N . ILE A 1 90 ? 23.462 9.452 -11.556 1.00 97.12 90 ILE A N 1
ATOM 716 C CA . ILE A 1 90 ? 23.103 10.795 -12.045 1.00 97.12 90 ILE A CA 1
ATOM 717 C C . ILE A 1 90 ? 21.945 10.723 -13.052 1.00 97.12 90 ILE A C 1
ATOM 719 O O . ILE A 1 90 ? 21.047 11.559 -13.023 1.00 97.12 90 ILE A O 1
ATOM 723 N N . GLY A 1 91 ? 21.921 9.699 -13.910 1.00 95.94 91 GLY A N 1
ATOM 724 C CA . GLY A 1 91 ? 20.863 9.515 -14.903 1.00 95.94 91 GLY A CA 1
ATOM 725 C C . GLY A 1 91 ? 19.466 9.367 -14.293 1.00 95.94 91 GLY A C 1
ATOM 726 O O . GLY A 1 91 ? 18.503 9.848 -14.884 1.00 95.94 91 GLY A O 1
ATOM 727 N N . VAL A 1 92 ? 19.348 8.762 -13.104 1.00 94.88 92 VAL A N 1
ATOM 728 C CA . VAL A 1 92 ? 18.073 8.696 -12.367 1.00 94.88 92 VAL A CA 1
ATOM 729 C C . VAL A 1 92 ? 17.570 10.097 -12.020 1.00 94.88 92 VAL A C 1
ATOM 731 O O . VAL A 1 92 ? 16.411 10.402 -12.286 1.00 94.88 92 VAL A O 1
ATOM 734 N N . TRP A 1 93 ? 18.436 10.959 -11.482 1.00 96.00 93 TRP A N 1
ATOM 735 C CA . TRP A 1 93 ? 18.064 12.325 -11.105 1.00 96.00 93 TRP A CA 1
ATOM 736 C C . TRP A 1 93 ? 17.652 13.161 -12.314 1.00 96.00 93 TRP A C 1
ATOM 738 O O . TRP A 1 93 ? 16.593 13.782 -12.286 1.00 96.00 93 TRP A O 1
ATOM 748 N N . ASN A 1 94 ? 18.420 13.092 -13.404 1.00 95.81 94 ASN A N 1
ATOM 749 C CA . ASN A 1 94 ? 18.075 13.788 -14.645 1.00 95.81 94 ASN A CA 1
ATOM 750 C C . ASN A 1 94 ? 16.710 13.335 -15.184 1.00 95.81 94 ASN A C 1
ATOM 752 O O . ASN A 1 94 ? 15.917 14.165 -15.617 1.00 95.81 94 ASN A O 1
ATOM 756 N N . LYS A 1 95 ? 16.410 12.029 -15.118 1.00 94.88 95 LYS A N 1
ATOM 757 C CA . LYS A 1 95 ? 15.126 11.499 -15.590 1.00 94.88 95 LYS A CA 1
ATOM 758 C C . LYS A 1 95 ? 13.949 11.928 -14.713 1.00 94.88 95 LYS A C 1
ATOM 760 O O . LYS A 1 95 ? 12.857 12.132 -15.227 1.00 94.88 95 LYS A O 1
ATOM 765 N N . ILE A 1 96 ? 14.159 12.057 -13.402 1.00 95.19 96 ILE A N 1
ATOM 766 C CA . ILE A 1 96 ? 13.140 12.578 -12.482 1.00 95.19 96 ILE A CA 1
ATOM 767 C C . ILE A 1 96 ? 12.818 14.036 -12.820 1.00 95.19 96 ILE A C 1
ATOM 769 O O . ILE A 1 96 ? 11.640 14.364 -12.923 1.00 95.19 96 ILE A O 1
ATOM 773 N N . VAL A 1 97 ? 13.840 14.874 -13.035 1.00 96.00 97 VAL A N 1
ATOM 774 C CA . VAL A 1 97 ? 13.657 16.281 -13.437 1.00 96.00 97 VAL A CA 1
ATOM 775 C C . VAL A 1 97 ? 12.881 16.365 -14.751 1.00 96.00 97 VAL A C 1
ATOM 777 O O . VAL A 1 97 ? 11.839 17.002 -14.784 1.00 96.00 97 VAL A O 1
ATOM 780 N N . GLU A 1 98 ? 13.301 15.628 -15.785 1.00 95.25 98 GLU A N 1
ATOM 781 C CA . GLU A 1 98 ? 12.617 15.582 -17.092 1.00 95.25 98 GLU A CA 1
ATOM 782 C C . GLU A 1 98 ? 11.118 15.231 -16.991 1.00 95.25 98 GLU A C 1
ATOM 784 O O . GLU A 1 98 ? 10.314 15.724 -17.772 1.00 95.25 98 GLU A O 1
ATOM 789 N N . ILE A 1 99 ? 10.730 14.347 -16.063 1.00 94.38 99 ILE A N 1
ATOM 790 C CA . ILE A 1 99 ? 9.334 13.904 -15.907 1.00 94.38 99 ILE A CA 1
ATOM 791 C C . ILE A 1 99 ? 8.504 14.898 -15.086 1.00 94.38 99 ILE A C 1
ATOM 793 O O . ILE A 1 99 ? 7.305 15.039 -15.331 1.00 94.38 99 ILE A O 1
ATOM 797 N N . LEU A 1 100 ? 9.101 15.498 -14.054 1.00 95.06 100 LEU A N 1
ATOM 798 C CA . LEU A 1 100 ? 8.375 16.288 -13.057 1.00 95.06 100 LEU A CA 1
ATOM 799 C C . LEU A 1 100 ? 8.382 17.791 -13.344 1.00 95.06 100 LEU A C 1
ATOM 801 O O . LEU A 1 100 ? 7.502 18.489 -12.841 1.00 95.06 100 LEU A O 1
ATOM 805 N N . GLU A 1 101 ? 9.336 18.275 -14.133 1.00 89.00 101 GLU A N 1
ATOM 806 C CA . GLU A 1 101 ? 9.441 19.671 -14.554 1.00 89.00 101 GLU A CA 1
ATOM 807 C C . GLU A 1 101 ? 9.141 19.762 -16.059 1.00 89.00 101 GLU A C 1
ATOM 809 O O . GLU A 1 101 ? 10.040 19.530 -16.869 1.00 89.00 101 GLU A O 1
ATOM 814 N N . PRO A 1 102 ? 7.871 20.014 -16.438 1.00 62.66 102 PRO A N 1
ATOM 815 C CA . PRO A 1 102 ? 7.474 20.166 -17.836 1.00 62.66 102 PRO A CA 1
ATOM 816 C C . PRO A 1 102 ? 8.020 21.445 -18.483 1.00 62.66 102 PRO A C 1
ATOM 818 O O . PRO A 1 102 ? 8.123 22.480 -17.783 1.00 62.66 102 PRO A O 1
#

InterPro domains:
  IPR045864 Class II Aminoacyl-tRNA synthetase/Biotinyl protein ligase (BPL) and lipoyl protein ligase (LPL) [G3DSA:3.30.930.10] (27-101)

Secondary structure (DSSP, 8-state):
---HHHHHHHHT--SHHHHHHHHHHHHHHSGGGTS-HHHHHHTT-EEEE-TTT--EEEES-TT--S-S-HHHHTS-TTTTPPPSS---HHHHHHHHHHHH--

Organism: NCBI:txid412755

Mean predicted aligned error: 4.91 Å

Foldseek 3Di:
DDDPVLVVCLVPDPDPVSNCVSVQVVCQVVVVVPHVVVVLVVVQWDWAAAPPPRHIDIDNDPPDRHDPDQVRVVHDPPPPDDDPDDADPVRVVVVVCVVPPD

pLDDT: mean 93.93, std 5.8, range [62.66, 98.31]

Solvent-accessible surface area (backbone atoms only — not comparable to full-atom values): 6373 Å² total; per-residue (Å²): 134,84,49,72,68,57,52,52,54,51,71,64,42,89,45,72,68,48,34,52,53,52,48,50,56,55,42,67,75,43,42,72,82,73,44,71,49,66,60,39,44,74,71,56,35,44,80,46,64,16,78,73,78,67,45,74,41,75,40,73,56,85,84,64,56,47,50,89,49,41,93,54,56,81,40,71,86,62,69,96,54,85,68,94,72,86,65,52,81,67,49,49,55,55,52,49,47,64,71,74,57,128

Sequence (102 aa):
MLSDKEKKQLKSARTDKELKKIFKSIASKKPDEFFPTQELRNLGYIRKHCECCSAYFWTTIKDRKVCGDPACSGGFQVAGKPLTHKLSYIGVWNKIVEILEP